Protein AF-A0A2W5FGY8-F1 (afdb_monomer_lite)

Radius of gyration: 17.56 Å; chains: 1; bounding box: 27×53×58 Å

pLDDT: mean 79.55, std 17.98, range [43.12, 97.81]

Secondary structure (DSSP, 8-state):
-PPEETTEEEEEEEEE--------TT-----S-EEEEEEHHHHHHHHHHHHHHHHTEEE-SSS-EEHHHHHHHHHHHHHHTT------HHHHHHHHHHTT--EEE-SSTT-S-EEE-EEEPPP--GGG--------

Structure (mmCIF, N/CA/C/O backbone):
data_AF-A0A2W5FGY8-F1
#
_entry.id   AF-A0A2W5FGY8-F1
#
loop_
_atom_site.group_PDB
_atom_site.id
_atom_site.type_symbol
_atom_site.label_atom_id
_atom_site.label_alt_id
_atom_site.label_comp_id
_atom_site.label_asym_id
_atom_site.label_entity_id
_atom_site.label_seq_id
_atom_site.pdbx_PDB_ins_code
_atom_site.Cartn_x
_atom_site.Cartn_y
_atom_site.Cartn_z
_atom_site.occupancy
_atom_site.B_iso_or_equiv
_atom_site.auth_seq_id
_atom_site.auth_comp_id
_atom_site.auth_asym_id
_atom_site.auth_atom_id
_atom_site.pdbx_PDB_model_num
ATOM 1 N N . MET A 1 1 ? -5.277 -21.584 -7.323 1.00 50.66 1 MET A N 1
ATOM 2 C CA . MET A 1 1 ? -3.847 -21.932 -7.188 1.00 50.66 1 MET A CA 1
ATOM 3 C C . MET A 1 1 ? -3.065 -20.870 -7.948 1.00 50.66 1 MET A C 1
ATOM 5 O O . MET A 1 1 ? -3.400 -20.648 -9.105 1.00 50.66 1 MET A O 1
ATOM 9 N N . LEU A 1 2 ? -2.173 -20.119 -7.292 1.00 50.09 2 LEU A N 1
ATOM 10 C CA . LEU A 1 2 ? -1.408 -19.052 -7.957 1.00 50.09 2 LEU A CA 1
ATOM 11 C C . LEU A 1 2 ? -0.296 -19.670 -8.827 1.00 50.09 2 LEU A C 1
ATOM 13 O O . LEU A 1 2 ? 0.215 -20.727 -8.452 1.00 50.09 2 LEU A O 1
ATOM 17 N N . PRO A 1 3 ? 0.075 -19.061 -9.969 1.00 60.53 3 PRO A N 1
ATOM 18 C CA . PRO A 1 3 ? 1.160 -19.576 -10.795 1.00 60.53 3 PRO A CA 1
ATOM 19 C C . PRO A 1 3 ? 2.495 -19.432 -10.053 1.00 60.53 3 PRO A C 1
ATOM 21 O O . PRO A 1 3 ? 2.870 -18.335 -9.644 1.00 60.53 3 PRO A O 1
ATOM 24 N N . VAL A 1 4 ? 3.209 -20.540 -9.874 1.00 63.78 4 VAL A N 1
ATOM 25 C CA . VAL A 1 4 ? 4.572 -20.559 -9.322 1.00 63.78 4 VAL A CA 1
ATOM 26 C C . VAL A 1 4 ? 5.592 -20.509 -10.455 1.00 63.78 4 VAL A C 1
ATOM 28 O O . VAL A 1 4 ? 5.376 -21.109 -11.512 1.00 63.78 4 VAL A O 1
ATOM 31 N N . ASN A 1 5 ? 6.698 -19.791 -10.253 1.00 57.25 5 ASN A N 1
ATOM 32 C CA . ASN A 1 5 ? 7.766 -19.725 -11.243 1.00 57.25 5 ASN A CA 1
ATOM 33 C C . ASN A 1 5 ? 8.505 -21.082 -11.296 1.00 57.25 5 ASN A C 1
ATOM 35 O O . ASN A 1 5 ? 9.021 -21.539 -10.277 1.00 57.25 5 ASN A O 1
ATOM 39 N N . PRO A 1 6 ? 8.613 -21.743 -12.464 1.00 69.06 6 PRO A N 1
ATOM 40 C CA . PRO A 1 6 ? 9.210 -23.078 -12.557 1.00 69.06 6 PRO A CA 1
ATOM 41 C C . PRO A 1 6 ? 10.723 -23.101 -12.283 1.00 69.06 6 PRO A C 1
ATOM 43 O O . PRO A 1 6 ? 11.270 -24.165 -12.011 1.00 69.06 6 PRO A O 1
ATOM 46 N N . LYS A 1 7 ? 11.411 -21.952 -12.361 1.00 68.88 7 LYS A N 1
ATOM 47 C CA . LYS A 1 7 ? 12.842 -21.821 -12.030 1.00 68.88 7 LYS A CA 1
ATOM 48 C C . LYS A 1 7 ? 13.080 -21.423 -10.571 1.00 68.88 7 LYS A C 1
ATOM 50 O O . LYS A 1 7 ? 14.158 -21.689 -10.049 1.00 68.88 7 LYS A O 1
ATOM 55 N N . HIS A 1 8 ? 12.088 -20.803 -9.936 1.00 59.75 8 HIS A N 1
ATOM 56 C CA . HIS A 1 8 ? 12.142 -20.296 -8.566 1.00 59.75 8 HIS A CA 1
ATOM 57 C C . HIS A 1 8 ? 10.812 -20.614 -7.865 1.00 59.75 8 HIS A C 1
ATOM 59 O O . HIS A 1 8 ? 9.909 -19.778 -7.863 1.00 59.75 8 HIS A O 1
ATOM 65 N N . PRO A 1 9 ? 10.638 -21.834 -7.327 1.00 72.19 9 PRO A N 1
ATOM 66 C CA . PRO A 1 9 ? 9.350 -22.298 -6.797 1.00 72.19 9 PRO A CA 1
ATOM 67 C C . PRO A 1 9 ? 8.874 -21.526 -5.554 1.00 72.19 9 PRO A C 1
ATOM 69 O O . PRO A 1 9 ? 7.714 -21.635 -5.166 1.00 72.19 9 PRO A O 1
ATOM 72 N N . ASP A 1 10 ? 9.761 -20.749 -4.938 1.00 63.97 10 ASP A N 1
ATOM 73 C CA . ASP A 1 10 ? 9.497 -19.802 -3.856 1.00 63.97 10 ASP A CA 1
ATOM 74 C C . ASP A 1 10 ? 8.905 -18.464 -4.339 1.00 63.97 10 ASP A C 1
ATOM 76 O O . ASP A 1 10 ? 8.351 -17.705 -3.538 1.00 63.97 10 ASP A O 1
ATOM 80 N N . LEU A 1 11 ? 8.984 -18.185 -5.644 1.00 48.91 11 LEU A N 1
ATOM 81 C CA . LEU A 1 11 ? 8.451 -16.982 -6.270 1.00 48.91 11 LEU A CA 1
ATOM 82 C C . LEU A 1 11 ? 7.115 -17.274 -6.955 1.00 48.91 11 LEU A C 1
ATOM 84 O O . LEU A 1 11 ? 6.943 -18.245 -7.698 1.00 48.91 11 LEU A O 1
ATOM 88 N N . ILE A 1 12 ? 6.160 -16.379 -6.732 1.00 60.72 12 ILE A N 1
ATOM 89 C CA . ILE A 1 12 ? 4.861 -16.406 -7.397 1.00 60.72 12 ILE A CA 1
ATOM 90 C C . ILE A 1 12 ? 4.936 -15.444 -8.583 1.00 60.72 12 ILE A C 1
ATOM 92 O O . ILE A 1 12 ? 5.188 -14.248 -8.404 1.00 60.72 12 ILE A O 1
ATOM 96 N N . ASP A 1 13 ? 4.697 -15.975 -9.783 1.00 55.62 13 ASP A N 1
ATOM 97 C CA . ASP A 1 13 ? 4.617 -15.198 -11.019 1.00 55.62 13 ASP A CA 1
ATOM 98 C C . ASP A 1 13 ? 3.163 -14.811 -11.264 1.00 55.62 13 ASP A C 1
ATOM 100 O O . ASP A 1 13 ? 2.355 -15.587 -11.781 1.00 55.62 13 ASP A O 1
ATOM 104 N N . LEU A 1 14 ? 2.822 -13.576 -10.917 1.00 59.31 14 LEU A N 1
ATOM 105 C CA . LEU A 1 14 ? 1.516 -13.014 -11.231 1.00 59.31 14 LEU A CA 1
ATOM 106 C C . LEU A 1 14 ? 1.666 -12.073 -12.418 1.00 59.31 14 LEU A C 1
ATOM 108 O O . LEU A 1 14 ? 2.270 -11.001 -12.345 1.00 59.31 14 LEU A O 1
ATOM 112 N N . ARG A 1 15 ? 1.081 -12.494 -13.541 1.00 58.66 15 ARG A N 1
ATOM 113 C CA . ARG A 1 15 ? 0.849 -11.611 -14.680 1.00 58.66 15 ARG A CA 1
ATOM 114 C C . ARG A 1 15 ? -0.328 -10.722 -14.328 1.00 58.66 15 ARG A C 1
ATOM 116 O O . ARG A 1 15 ? -1.482 -11.138 -14.417 1.00 58.66 15 ARG A O 1
ATOM 123 N N . VAL A 1 16 ? -0.029 -9.505 -13.894 1.00 55.91 16 VAL A N 1
ATOM 124 C CA . VAL A 1 16 ? -1.063 -8.504 -13.680 1.00 55.91 16 VAL A CA 1
ATOM 125 C C . VAL A 1 16 ? -1.359 -7.900 -15.045 1.00 55.91 16 VAL A C 1
ATOM 127 O O . VAL A 1 16 ? -0.575 -7.121 -15.586 1.00 55.91 16 VAL A O 1
ATOM 130 N N . HIS A 1 17 ? -2.503 -8.276 -15.617 1.00 50.28 17 HIS A N 1
ATOM 131 C CA . HIS A 1 17 ? -3.079 -7.578 -16.762 1.00 50.28 17 HIS A CA 1
ATOM 132 C C . HIS A 1 17 ? -3.619 -6.227 -16.280 1.00 50.28 17 HIS A C 1
ATOM 134 O O . HIS A 1 17 ? -4.819 -6.029 -16.116 1.00 50.28 17 HIS A O 1
ATOM 140 N N . GLY A 1 18 ? -2.706 -5.313 -15.960 1.00 45.22 18 GLY A N 1
ATOM 141 C CA . GLY A 1 18 ? -3.036 -3.917 -15.754 1.00 45.22 18 GLY A CA 1
ATOM 142 C C . GLY A 1 18 ? -3.183 -3.282 -17.123 1.00 45.22 18 GLY A C 1
ATOM 143 O O . GLY A 1 18 ? -2.200 -3.178 -17.847 1.00 45.22 18 GLY A O 1
ATOM 144 N N . TYR A 1 19 ? -4.395 -2.865 -17.479 1.00 43.28 19 TYR A N 1
ATOM 145 C CA . TYR A 1 19 ? -4.567 -1.912 -18.565 1.00 43.28 19 TYR A CA 1
ATOM 146 C C . TYR A 1 19 ? -4.038 -0.576 -18.051 1.00 43.28 19 TYR A C 1
ATOM 148 O O . TYR A 1 19 ? -4.759 0.191 -17.409 1.00 43.28 19 TYR A O 1
ATOM 156 N N . CYS A 1 20 ? -2.758 -0.301 -18.280 1.00 43.50 20 CYS A N 1
ATOM 157 C CA . CYS A 1 20 ? -2.262 1.060 -18.200 1.00 43.50 20 CYS A CA 1
ATOM 158 C C . CYS A 1 20 ? -2.852 1.786 -19.411 1.00 43.50 20 CYS A C 1
ATOM 160 O O . CYS A 1 20 ? -2.210 1.924 -20.442 1.00 43.50 20 CYS A O 1
ATOM 162 N N . THR A 1 21 ? -4.104 2.248 -19.314 1.00 43.12 21 THR A N 1
ATOM 163 C CA . THR A 1 21 ? -4.808 2.956 -20.402 1.00 43.12 21 THR A CA 1
ATOM 164 C C . THR A 1 21 ? -4.233 4.354 -20.675 1.00 43.12 21 THR A C 1
ATOM 166 O O . THR A 1 21 ? -4.942 5.249 -21.131 1.00 43.12 21 THR A O 1
ATOM 169 N N . GLY A 1 22 ? -2.970 4.586 -20.332 1.00 47.62 22 GLY A N 1
ATOM 170 C CA . GLY A 1 22 ? -2.271 5.841 -20.497 1.00 47.62 22 GLY A CA 1
ATOM 171 C C . GLY A 1 22 ? -1.089 5.637 -21.418 1.00 47.62 22 GLY A C 1
ATOM 172 O O . GLY A 1 22 ? -0.129 4.961 -21.063 1.00 47.62 22 GLY A O 1
ATOM 173 N N . ILE A 1 23 ? -1.171 6.284 -22.572 1.00 48.44 23 ILE A N 1
ATOM 174 C CA . ILE A 1 23 ? -0.002 6.699 -23.328 1.00 48.44 23 ILE A CA 1
ATOM 175 C C . ILE A 1 23 ? 0.849 7.540 -22.364 1.00 48.44 23 ILE A C 1
ATOM 177 O O . ILE A 1 23 ? 0.309 8.428 -21.691 1.00 48.44 23 ILE A O 1
ATOM 181 N N . ASP A 1 24 ? 2.135 7.230 -22.210 1.00 54.62 24 ASP A N 1
ATOM 182 C CA . ASP A 1 24 ? 3.006 8.074 -21.389 1.00 54.62 24 ASP A CA 1
ATOM 183 C C . ASP A 1 24 ? 3.169 9.470 -22.025 1.00 54.62 24 ASP A C 1
ATOM 185 O O . ASP A 1 24 ? 2.673 9.752 -23.119 1.00 54.62 24 ASP A O 1
ATOM 189 N N . ALA A 1 25 ? 3.842 10.388 -21.325 1.00 45.66 25 ALA A N 1
ATOM 190 C CA . ALA A 1 25 ? 4.079 11.746 -21.826 1.00 45.66 25 ALA A CA 1
ATOM 191 C C . ALA A 1 25 ? 4.863 11.785 -23.159 1.00 45.66 25 ALA A C 1
ATOM 193 O O . ALA A 1 25 ? 4.962 12.847 -23.768 1.00 45.66 25 ALA A O 1
ATOM 194 N N . GLU A 1 26 ? 5.409 10.647 -23.597 1.00 53.50 26 GLU A N 1
ATOM 195 C CA . GLU A 1 26 ? 6.213 10.472 -24.806 1.00 53.50 26 GLU A CA 1
ATOM 196 C C . GLU A 1 26 ? 5.416 9.837 -25.958 1.00 53.50 26 GLU A C 1
ATOM 198 O O . GLU A 1 26 ? 5.952 9.662 -27.050 1.00 53.50 26 GLU A O 1
ATOM 203 N N . GLY A 1 27 ? 4.130 9.521 -25.766 1.00 50.72 27 GLY A N 1
ATOM 204 C CA . GLY A 1 27 ? 3.312 8.954 -26.838 1.00 50.72 27 GLY A CA 1
ATOM 205 C C . GLY A 1 27 ? 3.421 7.429 -26.976 1.00 50.72 27 GLY A C 1
ATOM 206 O O . GLY A 1 27 ? 2.936 6.886 -27.969 1.00 50.72 27 GLY A O 1
ATOM 207 N N . ILE A 1 28 ? 4.036 6.724 -26.016 1.00 53.09 28 ILE A N 1
ATOM 208 C CA . ILE A 1 28 ? 4.323 5.289 -26.144 1.00 53.09 28 ILE A CA 1
ATOM 209 C C . ILE A 1 28 ? 3.111 4.448 -25.693 1.00 53.09 28 ILE A C 1
ATOM 211 O O . ILE A 1 28 ? 2.660 4.589 -24.552 1.00 53.09 28 ILE A O 1
ATOM 215 N N . PRO A 1 29 ? 2.570 3.563 -26.557 1.00 52.09 29 PRO A N 1
ATOM 216 C CA . PRO A 1 29 ? 1.467 2.679 -26.201 1.00 52.09 29 PRO A CA 1
ATOM 217 C C . PRO A 1 29 ? 1.890 1.567 -25.226 1.00 52.09 29 PRO A C 1
ATOM 219 O O . PRO A 1 29 ? 3.046 1.151 -25.172 1.00 52.09 29 PRO A O 1
ATOM 222 N N . ASP A 1 30 ? 0.895 1.109 -24.466 1.00 54.31 30 ASP A N 1
ATOM 223 C CA . ASP A 1 30 ? 0.910 0.096 -23.405 1.00 54.31 30 ASP A CA 1
ATOM 224 C C . ASP A 1 30 ? 1.970 -1.018 -23.596 1.00 54.31 30 ASP A C 1
ATOM 226 O O . ASP A 1 30 ? 1.943 -1.765 -24.577 1.00 54.31 30 ASP A O 1
ATOM 230 N N . ARG A 1 31 ? 2.922 -1.145 -22.655 1.00 54.75 31 ARG A N 1
ATOM 231 C CA . ARG A 1 31 ? 4.130 -2.004 -22.763 1.00 54.75 31 ARG A CA 1
ATOM 232 C C . ARG A 1 31 ? 3.869 -3.508 -22.553 1.00 54.75 31 ARG A C 1
ATOM 234 O O . ARG A 1 31 ? 4.779 -4.255 -22.195 1.00 54.75 31 ARG A O 1
ATOM 241 N N . GLY A 1 32 ? 2.649 -3.975 -22.799 1.00 60.38 32 GLY A N 1
ATOM 242 C CA . GLY A 1 32 ? 2.242 -5.349 -22.514 1.00 60.38 32 GLY A CA 1
ATOM 243 C C . GLY A 1 32 ? 2.055 -5.619 -21.012 1.00 60.38 32 GLY A C 1
ATOM 244 O O . GLY A 1 32 ? 2.122 -4.703 -20.193 1.00 60.38 32 GLY A O 1
ATOM 245 N N . PRO A 1 33 ? 1.770 -6.875 -20.625 1.00 63.94 33 PRO A N 1
ATOM 246 C CA . PRO A 1 33 ? 1.424 -7.206 -19.248 1.00 63.94 33 PRO A CA 1
ATOM 247 C C . PRO A 1 33 ? 2.596 -6.946 -18.298 1.00 63.94 33 PRO A C 1
ATOM 249 O O . PRO A 1 33 ? 3.716 -7.404 -18.532 1.00 63.94 33 PRO A O 1
ATOM 252 N N . LEU A 1 34 ? 2.314 -6.272 -17.181 1.00 66.75 34 LEU A N 1
ATOM 253 C CA . LEU A 1 34 ? 3.263 -6.130 -16.086 1.00 66.75 34 LEU A CA 1
ATOM 254 C C . LEU A 1 34 ? 3.456 -7.503 -15.426 1.00 66.75 34 LEU A C 1
ATOM 256 O O . LEU A 1 34 ? 2.548 -8.040 -14.785 1.00 66.75 34 LEU A O 1
ATOM 260 N N . VAL A 1 35 ? 4.642 -8.083 -15.601 1.00 71.44 35 VAL A N 1
ATOM 261 C CA . VAL A 1 35 ? 5.037 -9.320 -14.921 1.00 71.44 35 VAL A CA 1
ATOM 262 C C . VAL A 1 35 ? 5.734 -8.943 -13.624 1.00 71.44 35 VAL A C 1
ATOM 264 O O . VAL A 1 35 ? 6.760 -8.265 -13.644 1.00 71.44 35 VAL A O 1
ATOM 267 N N . ILE A 1 36 ? 5.165 -9.371 -12.500 1.00 74.44 36 ILE A N 1
ATOM 268 C CA . ILE A 1 36 ? 5.751 -9.170 -11.177 1.00 74.44 36 ILE A CA 1
ATOM 269 C C . ILE A 1 36 ? 6.134 -10.541 -10.643 1.00 74.44 36 ILE A C 1
ATOM 271 O O . ILE A 1 36 ? 5.272 -11.398 -10.450 1.00 74.44 36 ILE A O 1
ATOM 275 N N . THR A 1 37 ? 7.426 -10.716 -10.389 1.00 77.56 37 THR A N 1
ATOM 276 C CA . THR A 1 37 ? 7.975 -11.894 -9.720 1.00 77.56 37 THR A CA 1
ATOM 277 C C . THR A 1 37 ? 8.354 -11.482 -8.306 1.00 77.56 37 THR A C 1
ATOM 279 O O . THR A 1 37 ? 9.185 -10.591 -8.121 1.00 77.56 37 THR A O 1
ATOM 282 N N . ALA A 1 38 ? 7.717 -12.087 -7.307 1.00 82.81 38 ALA A N 1
ATOM 283 C CA . ALA A 1 38 ? 7.969 -11.771 -5.906 1.00 82.81 38 ALA A CA 1
ATOM 284 C C . ALA A 1 38 ? 7.705 -12.978 -4.999 1.00 82.81 38 ALA A C 1
ATOM 286 O O . ALA A 1 38 ? 6.980 -13.903 -5.377 1.00 82.81 38 ALA A O 1
ATOM 287 N N . ASP A 1 39 ? 8.298 -12.956 -3.805 1.00 86.50 39 ASP A N 1
ATOM 288 C CA . ASP A 1 39 ? 8.082 -13.987 -2.792 1.00 86.50 39 ASP A CA 1
ATOM 289 C C . ASP A 1 39 ? 6.655 -13.934 -2.210 1.00 86.50 39 ASP A C 1
ATOM 291 O O . ASP A 1 39 ? 5.897 -12.971 -2.388 1.00 86.50 39 ASP A O 1
ATOM 295 N N . ALA A 1 40 ? 6.273 -14.995 -1.498 1.00 87.19 40 ALA A N 1
ATOM 296 C CA . ALA A 1 40 ? 4.949 -15.105 -0.887 1.00 87.19 40 ALA A CA 1
ATOM 297 C C . ALA A 1 40 ? 4.640 -13.973 0.111 1.00 87.19 40 ALA A C 1
ATOM 299 O O . ALA A 1 40 ? 3.491 -13.537 0.213 1.00 87.19 40 ALA A O 1
ATOM 300 N N . ARG A 1 41 ? 5.655 -13.464 0.820 1.00 90.75 41 ARG A N 1
ATOM 301 C CA . ARG A 1 41 ? 5.493 -12.397 1.814 1.00 90.75 41 ARG A CA 1
ATOM 302 C C . ARG A 1 41 ? 5.138 -11.074 1.142 1.00 90.75 41 ARG A C 1
ATOM 304 O O . ARG A 1 41 ? 4.263 -10.357 1.622 1.00 90.75 41 ARG A O 1
ATOM 311 N N . PHE A 1 42 ? 5.785 -10.745 0.030 1.00 92.81 42 PHE A N 1
ATOM 312 C CA . PHE A 1 42 ? 5.445 -9.561 -0.748 1.00 92.81 42 PHE A CA 1
ATOM 313 C C . PHE A 1 42 ? 4.010 -9.642 -1.276 1.00 92.81 42 PHE A C 1
ATOM 315 O O . PHE A 1 42 ? 3.266 -8.664 -1.194 1.00 92.81 42 PHE A O 1
ATOM 322 N N . TRP A 1 43 ? 3.579 -10.810 -1.757 1.00 91.44 43 TRP A N 1
ATOM 323 C CA . TRP A 1 43 ? 2.201 -10.992 -2.219 1.00 91.44 43 TRP A CA 1
ATOM 324 C C . TRP A 1 43 ? 1.165 -10.856 -1.107 1.00 91.44 43 TRP A C 1
ATOM 326 O O . TRP A 1 43 ? 0.120 -10.249 -1.334 1.00 91.44 43 TRP A O 1
ATOM 336 N N . GLU A 1 44 ? 1.454 -11.331 0.104 1.00 93.62 44 GLU A N 1
ATOM 337 C CA . GLU A 1 44 ? 0.604 -11.071 1.271 1.00 93.62 44 GLU A CA 1
ATOM 338 C C . GLU A 1 44 ? 0.430 -9.560 1.504 1.00 93.62 44 GLU A C 1
ATOM 340 O O . GLU A 1 44 ? -0.692 -9.070 1.652 1.00 93.62 44 GLU A O 1
ATOM 345 N N . GLN A 1 45 ? 1.524 -8.796 1.440 1.00 96.38 45 GLN A N 1
ATOM 346 C CA . GLN A 1 45 ? 1.497 -7.337 1.590 1.00 96.38 45 GLN A CA 1
ATOM 347 C C . GLN A 1 45 ? 0.698 -6.653 0.470 1.00 96.38 45 GLN A C 1
ATOM 349 O O . GLN A 1 45 ? -0.063 -5.721 0.741 1.00 96.38 45 GLN A O 1
ATOM 354 N N . VAL A 1 46 ? 0.829 -7.123 -0.776 1.00 96.00 46 VAL A N 1
ATOM 355 C CA . VAL A 1 46 ? 0.022 -6.647 -1.912 1.00 96.00 46 VAL A CA 1
ATOM 356 C C . VAL A 1 46 ? -1.459 -6.909 -1.656 1.00 96.00 46 VAL A C 1
ATOM 358 O O . VAL A 1 46 ? -2.275 -6.013 -1.850 1.00 96.00 46 VAL A O 1
ATOM 361 N N . MET A 1 47 ? -1.823 -8.104 -1.189 1.00 96.00 47 MET A N 1
ATOM 362 C CA . MET A 1 47 ? -3.222 -8.466 -0.955 1.00 96.00 47 MET A CA 1
ATOM 363 C C . MET A 1 47 ? -3.843 -7.696 0.216 1.00 96.00 47 MET A C 1
ATOM 365 O O . MET A 1 47 ? -5.005 -7.296 0.125 1.00 96.00 47 MET A O 1
ATOM 369 N N . LEU A 1 48 ? -3.078 -7.409 1.274 1.00 97.12 48 LEU A N 1
ATOM 370 C CA . LEU A 1 48 ? -3.514 -6.523 2.359 1.00 97.12 48 LEU A CA 1
ATOM 371 C C . LEU A 1 48 ? -3.779 -5.103 1.848 1.00 97.12 48 LEU A C 1
ATOM 373 O O . LEU A 1 48 ? -4.845 -4.541 2.102 1.00 97.12 48 LEU A O 1
ATOM 377 N N . ALA A 1 49 ? -2.847 -4.547 1.070 1.00 97.81 49 ALA A N 1
ATOM 378 C CA . ALA A 1 49 ? -3.019 -3.234 0.457 1.00 97.81 49 ALA A CA 1
ATOM 379 C C . ALA A 1 49 ? -4.194 -3.210 -0.537 1.00 97.81 49 ALA A C 1
ATOM 381 O O . ALA A 1 49 ? -4.964 -2.250 -0.565 1.00 97.81 49 ALA A O 1
ATOM 382 N N . PHE A 1 50 ? -4.381 -4.278 -1.317 1.00 96.81 50 PHE A N 1
ATOM 383 C CA . PHE A 1 50 ? -5.513 -4.435 -2.227 1.00 96.81 50 PHE A CA 1
ATOM 384 C C . PHE A 1 50 ? -6.825 -4.423 -1.451 1.00 96.81 50 PHE A C 1
ATOM 386 O O . PHE A 1 50 ? -7.744 -3.696 -1.818 1.00 96.81 50 PHE A O 1
ATOM 393 N N . ARG A 1 51 ? -6.924 -5.184 -0.360 1.00 97.00 51 ARG A N 1
ATOM 394 C CA . ARG A 1 51 ? -8.128 -5.202 0.470 1.00 97.00 51 ARG A CA 1
ATOM 395 C C . ARG A 1 51 ? -8.417 -3.826 1.068 1.00 97.00 51 ARG A C 1
ATOM 397 O O . ARG A 1 51 ? -9.512 -3.315 0.860 1.00 97.00 51 ARG A O 1
ATOM 404 N N . TYR A 1 52 ? -7.424 -3.178 1.679 1.00 97.31 52 TYR A N 1
ATOM 405 C CA . TYR A 1 52 ? -7.565 -1.817 2.208 1.00 97.31 52 TYR A CA 1
ATOM 406 C C . TYR A 1 52 ? -8.090 -0.828 1.155 1.00 97.31 52 TYR A C 1
ATOM 408 O O . TYR A 1 52 ? -9.036 -0.086 1.404 1.00 97.31 52 TYR A O 1
ATOM 416 N N . LEU A 1 53 ? -7.523 -0.841 -0.058 1.00 96.62 53 LEU A N 1
ATOM 417 C CA . LEU A 1 53 ? -7.977 0.027 -1.149 1.00 96.62 53 LEU A CA 1
ATOM 418 C C . LEU A 1 53 ? -9.412 -0.280 -1.618 1.00 96.62 53 LEU A C 1
ATOM 420 O O . LEU A 1 53 ? -10.006 0.542 -2.307 1.00 96.62 53 LEU A O 1
ATOM 424 N N . GLY A 1 54 ? -9.949 -1.467 -1.324 1.00 95.62 54 GLY A N 1
ATOM 425 C CA . GLY A 1 54 ? -11.332 -1.839 -1.632 1.00 95.62 54 GLY A CA 1
ATOM 426 C C . GLY A 1 54 ? -12.310 -1.451 -0.530 1.00 95.62 54 GLY A C 1
ATOM 427 O O . GLY A 1 54 ? -13.408 -0.997 -0.838 1.00 95.62 54 GLY A O 1
ATOM 428 N N . ASP A 1 55 ? -11.889 -1.610 0.721 1.00 95.12 55 ASP A N 1
ATOM 429 C CA . ASP A 1 55 ? -12.746 -1.430 1.892 1.00 95.12 55 ASP A CA 1
ATOM 430 C C . ASP A 1 55 ? 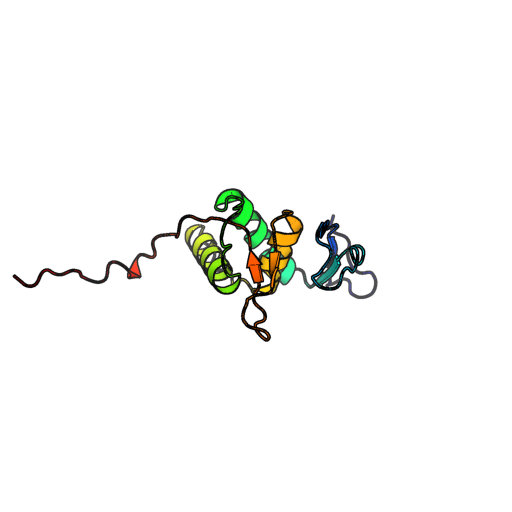-12.793 0.050 2.326 1.00 95.12 55 ASP A C 1
ATOM 432 O O . ASP A 1 55 ? -13.859 0.581 2.637 1.00 95.12 55 ASP A O 1
ATOM 436 N N . GLU A 1 56 ? -11.652 0.748 2.287 1.00 95.00 56 GLU A N 1
ATOM 437 C CA . GLU A 1 56 ? -11.487 2.078 2.896 1.00 95.00 56 GLU A CA 1
ATOM 438 C C . GLU A 1 56 ? -11.345 3.218 1.874 1.00 95.00 56 GLU A C 1
ATOM 440 O O . GLU A 1 56 ? -11.581 4.391 2.191 1.00 95.00 56 GLU A O 1
ATOM 445 N N . ALA A 1 57 ? -10.945 2.906 0.636 1.00 94.44 57 ALA A N 1
ATOM 446 C CA . ALA A 1 57 ? -10.654 3.906 -0.386 1.00 94.44 57 ALA A CA 1
ATOM 447 C C . ALA A 1 57 ? -11.758 4.029 -1.441 1.00 94.44 57 ALA A C 1
ATOM 449 O O . ALA A 1 57 ? -12.413 3.067 -1.828 1.00 94.44 57 ALA A O 1
ATOM 450 N N . LYS A 1 58 ? -11.933 5.246 -1.962 1.00 94.31 58 LYS A N 1
ATOM 451 C CA . LYS A 1 58 ? -12.812 5.538 -3.101 1.00 94.31 58 LYS A CA 1
ATOM 452 C C . LYS A 1 58 ? -11.989 6.106 -4.254 1.00 94.31 58 LYS A C 1
ATOM 454 O O . LYS A 1 58 ? -11.175 6.995 -3.997 1.00 94.31 58 LYS A O 1
ATOM 459 N N . PRO A 1 59 ? -12.193 5.673 -5.510 1.00 94.38 59 PRO A N 1
ATOM 460 C CA . PRO A 1 59 ? -11.544 6.301 -6.657 1.00 94.38 59 PRO A CA 1
ATOM 461 C C . PRO A 1 59 ? -11.799 7.814 -6.678 1.00 94.38 59 PRO A C 1
ATOM 463 O O . PRO A 1 59 ? -12.911 8.272 -6.410 1.00 94.38 59 PRO A O 1
ATOM 466 N N . SER A 1 60 ? -10.770 8.599 -6.985 1.00 91.94 60 SER A N 1
ATOM 467 C CA . SER A 1 60 ? -10.841 10.060 -7.027 1.00 91.94 60 SER A CA 1
ATOM 468 C C . SER A 1 60 ? -10.295 10.584 -8.347 1.00 91.94 60 SER A C 1
ATOM 470 O O . SER A 1 60 ? -9.232 10.166 -8.798 1.00 91.94 60 SER A O 1
ATOM 472 N N . LYS A 1 61 ? -11.009 11.551 -8.935 1.00 84.00 61 LYS A N 1
ATOM 473 C CA . LYS A 1 61 ? -10.552 12.311 -10.111 1.00 84.00 61 LYS A CA 1
ATOM 474 C C . LYS A 1 61 ? -9.637 13.491 -9.740 1.00 84.00 61 LYS A C 1
ATOM 476 O O . LYS A 1 61 ? -9.097 14.139 -10.630 1.00 84.00 61 LYS A O 1
ATOM 481 N N . GLY A 1 62 ? -9.517 13.811 -8.447 1.00 82.38 62 GLY A N 1
ATOM 482 C CA . GLY A 1 62 ? -8.740 14.948 -7.944 1.00 82.38 62 GLY A CA 1
ATOM 483 C C . GLY A 1 62 ? -7.253 14.642 -7.743 1.00 82.38 62 GLY A C 1
ATOM 484 O O . GLY A 1 62 ? -6.728 13.648 -8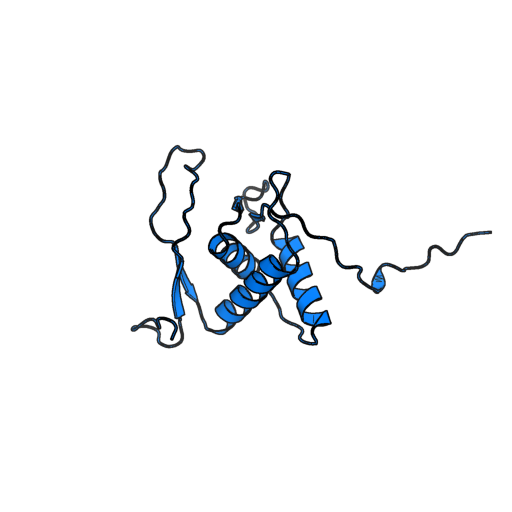.245 1.00 82.38 62 GLY A O 1
ATOM 485 N N . LYS A 1 63 ? -6.568 15.491 -6.961 1.00 79.50 63 LYS A N 1
ATOM 486 C CA . LYS A 1 63 ? -5.192 15.219 -6.515 1.00 79.50 63 LYS A CA 1
ATOM 487 C C . LYS A 1 63 ? -5.206 13.924 -5.698 1.00 79.50 63 LYS A C 1
ATOM 489 O O . LYS A 1 63 ? -5.863 13.858 -4.660 1.00 79.50 63 LYS A O 1
ATOM 494 N N . GLY A 1 64 ? -4.551 12.889 -6.220 1.00 90.31 64 GLY A N 1
ATOM 495 C CA . GLY A 1 64 ? -4.438 11.589 -5.564 1.00 90.31 64 GLY A CA 1
ATOM 496 C C . GLY A 1 64 ? -3.693 11.667 -4.228 1.00 90.31 64 GLY A C 1
ATOM 497 O O . GLY A 1 64 ? -3.307 12.739 -3.759 1.00 90.31 64 GLY A O 1
ATOM 498 N N . ARG A 1 65 ? -3.453 10.514 -3.614 1.00 94.88 65 ARG A N 1
ATOM 499 C CA . ARG A 1 65 ? -2.652 10.397 -2.392 1.00 94.88 65 ARG A CA 1
ATOM 500 C C . ARG A 1 65 ? -1.289 9.802 -2.703 1.00 94.88 65 ARG A C 1
ATOM 502 O O . ARG A 1 65 ? -1.180 8.909 -3.538 1.00 94.88 65 ARG A O 1
ATOM 509 N N . ASP A 1 66 ? -0.267 10.304 -2.022 1.00 95.25 66 ASP A N 1
ATOM 510 C CA . ASP A 1 66 ? 1.083 9.759 -2.127 1.00 95.25 66 ASP A CA 1
ATOM 511 C C . ASP A 1 66 ? 1.118 8.342 -1.530 1.00 95.25 66 ASP A C 1
ATOM 513 O O . ASP A 1 66 ? 0.581 8.092 -0.444 1.00 95.25 66 ASP A O 1
ATOM 517 N N . SER A 1 67 ? 1.741 7.410 -2.250 1.00 96.00 67 SER A N 1
ATOM 518 C CA . SER A 1 67 ? 1.860 6.006 -1.861 1.00 96.00 67 SER A CA 1
ATOM 519 C C . SER A 1 67 ? 2.560 5.824 -0.513 1.00 96.00 67 SER A C 1
ATOM 521 O O . SER A 1 67 ? 2.206 4.914 0.228 1.00 96.00 67 SER A O 1
ATOM 523 N N . TYR A 1 68 ? 3.520 6.689 -0.165 1.00 95.69 68 TYR A N 1
ATOM 524 C CA . TYR A 1 68 ? 4.194 6.661 1.133 1.00 95.69 68 TYR A CA 1
ATOM 525 C C . TYR A 1 68 ? 3.227 6.965 2.276 1.00 95.69 68 TYR A C 1
ATOM 527 O O . TYR A 1 68 ? 3.266 6.311 3.314 1.00 95.69 68 TYR A O 1
ATOM 535 N N . TRP A 1 69 ? 2.340 7.945 2.098 1.00 95.19 69 TRP A N 1
ATOM 536 C CA . TRP A 1 69 ? 1.328 8.244 3.108 1.00 95.19 69 TRP A CA 1
ATOM 537 C C . TRP A 1 69 ? 0.303 7.110 3.203 1.00 95.19 69 TRP A C 1
ATOM 539 O O . TRP A 1 69 ? 0.011 6.627 4.294 1.00 95.19 69 TRP A O 1
ATOM 549 N N . LEU A 1 70 ? -0.187 6.632 2.056 1.00 96.25 70 LEU A N 1
ATOM 550 C CA . LEU A 1 70 ? -1.184 5.565 2.004 1.00 96.25 70 LEU A CA 1
ATOM 551 C C . LEU A 1 70 ? -0.695 4.257 2.623 1.00 96.25 70 LEU A C 1
ATOM 553 O O . LEU A 1 70 ? -1.475 3.615 3.320 1.00 96.25 70 LEU A O 1
ATOM 557 N N . LYS A 1 71 ? 0.567 3.855 2.416 1.00 96.38 71 LYS A N 1
ATOM 558 C CA . LYS A 1 71 ? 1.059 2.601 3.005 1.00 96.38 71 LYS A CA 1
ATOM 559 C C . LYS A 1 71 ? 0.993 2.636 4.533 1.00 96.38 71 LYS A C 1
ATOM 561 O O . LYS A 1 71 ? 0.636 1.635 5.131 1.00 96.38 71 LYS A O 1
ATOM 566 N N . HIS A 1 72 ? 1.225 3.790 5.159 1.00 96.12 72 HIS A N 1
ATOM 567 C CA . HIS A 1 72 ? 1.109 3.932 6.608 1.00 96.12 72 HIS A CA 1
ATOM 568 C C . HIS A 1 72 ? -0.338 3.863 7.094 1.00 96.12 72 HIS A C 1
ATOM 570 O O . HIS A 1 72 ? -0.574 3.414 8.211 1.00 96.12 72 HIS A O 1
ATOM 576 N N . GLU A 1 73 ? -1.304 4.282 6.277 1.00 96.19 73 GLU A N 1
ATOM 577 C CA . GLU A 1 73 ? -2.715 4.070 6.601 1.00 96.19 73 GLU A CA 1
ATOM 578 C C . GLU A 1 73 ? -3.105 2.594 6.476 1.00 96.19 73 GLU A C 1
ATOM 580 O O . GLU A 1 73 ? -3.867 2.115 7.308 1.00 96.19 73 GLU A O 1
ATOM 585 N N . VAL A 1 74 ? -2.534 1.848 5.519 1.00 96.69 74 VAL A N 1
ATOM 586 C CA . VAL A 1 74 ? -2.706 0.384 5.457 1.00 96.69 74 VAL A CA 1
ATOM 587 C C . VAL A 1 74 ? -2.120 -0.272 6.707 1.00 96.69 74 VAL A C 1
ATOM 589 O O . VAL A 1 74 ? -2.806 -1.054 7.355 1.00 96.69 74 VAL A O 1
ATOM 592 N N . GLU A 1 75 ? -0.874 0.054 7.069 1.00 97.06 75 GLU A N 1
ATOM 593 C CA . GLU A 1 75 ? -0.208 -0.486 8.266 1.00 97.06 75 GLU A CA 1
ATOM 594 C C . GLU A 1 75 ? -1.050 -0.225 9.524 1.00 97.06 75 GLU A C 1
ATOM 596 O O . GLU A 1 75 ? -1.290 -1.133 10.322 1.00 97.06 75 GLU A O 1
ATOM 601 N N . TYR A 1 76 ? -1.568 0.997 9.664 1.00 94.94 76 TYR A N 1
ATOM 602 C CA . TYR A 1 76 ? -2.425 1.370 10.782 1.00 94.94 76 TYR A CA 1
ATOM 603 C C . TYR A 1 76 ? -3.775 0.637 10.760 1.00 94.94 76 TYR A C 1
ATOM 605 O O . TYR A 1 76 ? -4.198 0.107 11.783 1.00 94.94 76 TYR A O 1
ATOM 613 N N . TRP A 1 77 ? -4.426 0.530 9.601 1.00 94.94 77 TRP A N 1
ATOM 614 C CA . TRP A 1 77 ? -5.662 -0.238 9.451 1.00 94.94 77 TRP A CA 1
ATOM 615 C C . TRP A 1 77 ? -5.464 -1.708 9.831 1.00 94.94 77 TRP A C 1
ATOM 617 O O . TRP A 1 77 ? -6.276 -2.258 10.571 1.00 94.94 77 TRP A O 1
ATOM 627 N N . THR A 1 78 ? -4.359 -2.333 9.408 1.00 94.94 78 THR A N 1
ATOM 628 C CA . THR A 1 78 ? -4.055 -3.711 9.818 1.00 94.94 78 THR A CA 1
ATOM 629 C C . THR A 1 78 ? -3.861 -3.825 11.330 1.00 94.94 78 THR A C 1
ATOM 631 O O . THR A 1 78 ? -4.383 -4.759 11.941 1.00 94.94 78 THR A O 1
ATOM 634 N N . GLU A 1 79 ? -3.195 -2.847 11.956 1.00 94.81 79 GLU A N 1
ATOM 635 C CA . GLU A 1 79 ? -3.000 -2.815 13.409 1.00 94.81 79 GLU A CA 1
ATOM 636 C C . GLU A 1 79 ? -4.344 -2.763 14.151 1.00 94.81 79 GLU A C 1
ATOM 638 O O . GLU A 1 79 ? -4.527 -3.489 15.128 1.00 94.81 79 GLU A O 1
ATOM 643 N N . GLN A 1 80 ? -5.319 -1.995 13.647 1.00 91.75 80 GLN A N 1
ATOM 644 C CA . GLN A 1 80 ? -6.680 -1.958 14.205 1.00 91.75 80 GLN A CA 1
ATOM 645 C C . GLN A 1 80 ? -7.438 -3.286 14.050 1.00 91.75 80 GLN A C 1
ATOM 647 O O . GLN A 1 80 ? -8.312 -3.591 14.859 1.00 91.75 80 GLN A O 1
ATOM 652 N N . LEU A 1 81 ? -7.094 -4.097 13.046 1.00 91.62 81 LEU A N 1
ATOM 653 C CA . LEU A 1 81 ? -7.630 -5.450 12.862 1.00 91.62 81 LEU A CA 1
ATOM 654 C C . LEU A 1 81 ? -6.906 -6.511 13.711 1.00 91.62 81 LEU A C 1
ATOM 656 O O . LEU A 1 81 ? -7.225 -7.695 13.608 1.00 91.62 81 LEU A O 1
ATOM 660 N N . GLY A 1 82 ? -5.945 -6.109 14.549 1.00 91.94 82 GLY A N 1
ATOM 661 C CA . GLY A 1 82 ? -5.204 -6.999 15.444 1.00 91.94 82 GLY A CA 1
ATOM 662 C C . GLY A 1 82 ? -3.906 -7.569 14.862 1.00 91.94 82 GLY A C 1
ATOM 663 O O . GLY A 1 82 ? -3.297 -8.429 15.494 1.00 91.94 82 GLY A O 1
ATOM 664 N N . GLY A 1 83 ? -3.456 -7.099 13.691 1.00 88.75 83 GLY A N 1
ATOM 665 C CA . GLY A 1 83 ? -2.215 -7.554 13.055 1.00 88.75 83 GLY A CA 1
ATOM 666 C C . GLY A 1 83 ? -1.321 -6.393 12.634 1.00 88.75 83 GLY A C 1
ATOM 667 O O . GLY A 1 83 ? -1.706 -5.570 11.816 1.00 88.75 83 GLY A O 1
ATOM 668 N N . ARG A 1 84 ? -0.086 -6.311 13.134 1.00 91.81 84 ARG A N 1
ATOM 669 C CA . ARG A 1 84 ? 0.854 -5.270 12.691 1.00 91.81 84 ARG A CA 1
ATOM 670 C C . ARG A 1 84 ? 1.664 -5.762 11.495 1.00 91.81 84 ARG A C 1
ATOM 672 O O . ARG A 1 84 ? 2.617 -6.518 11.665 1.00 91.81 84 ARG A O 1
ATOM 679 N N . HIS A 1 85 ? 1.318 -5.295 10.298 1.00 94.38 85 HIS A N 1
ATOM 680 C CA . HIS A 1 85 ? 2.044 -5.629 9.073 1.00 94.38 85 HIS A CA 1
ATOM 681 C C . HIS A 1 85 ? 2.858 -4.434 8.583 1.00 94.38 85 HIS A C 1
ATOM 683 O O . HIS A 1 85 ? 2.412 -3.296 8.661 1.00 94.38 85 HIS A O 1
ATOM 689 N N . TYR A 1 86 ? 4.061 -4.697 8.072 1.00 96.38 86 TYR A N 1
ATOM 690 C CA . TYR A 1 86 ? 4.835 -3.714 7.314 1.00 96.38 86 TYR A CA 1
ATOM 691 C C . TYR A 1 86 ? 4.420 -3.766 5.845 1.00 96.38 86 TY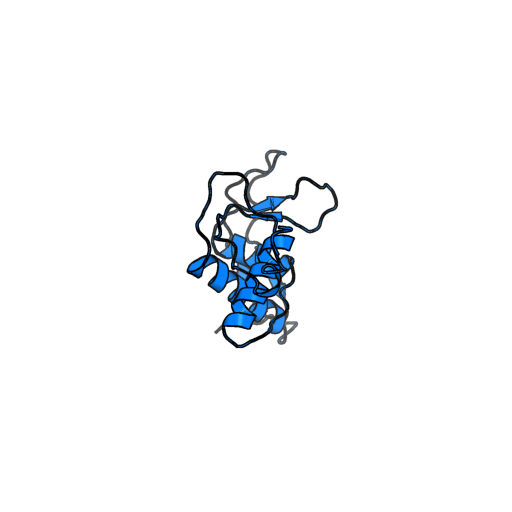R A C 1
ATOM 693 O O . TYR A 1 86 ? 4.390 -4.860 5.272 1.00 96.38 86 TYR A O 1
ATOM 701 N N . ILE A 1 87 ? 4.169 -2.606 5.232 1.00 97.38 87 ILE A N 1
ATOM 702 C CA . ILE A 1 87 ? 3.751 -2.505 3.830 1.00 97.38 87 ILE A CA 1
ATOM 703 C C . ILE A 1 87 ? 4.787 -1.687 3.046 1.00 97.38 87 ILE A C 1
ATOM 705 O O . ILE A 1 87 ? 4.903 -0.475 3.250 1.00 97.38 87 ILE A O 1
ATOM 709 N N . PRO A 1 88 ? 5.551 -2.295 2.119 1.00 96.19 88 PRO A N 1
ATOM 710 C CA . PRO A 1 88 ? 6.436 -1.532 1.252 1.00 96.19 88 PRO A CA 1
ATOM 711 C C . PRO A 1 88 ? 5.620 -0.707 0.248 1.00 96.19 88 PRO A C 1
ATOM 713 O O . PRO A 1 88 ? 4.567 -1.138 -0.222 1.00 96.19 88 PRO A O 1
ATOM 716 N N . ASN A 1 89 ? 6.142 0.458 -0.154 1.00 95.12 89 ASN A N 1
ATOM 717 C CA . ASN A 1 89 ? 5.488 1.322 -1.151 1.00 95.12 89 ASN A CA 1
ATOM 718 C C . ASN A 1 89 ? 5.155 0.557 -2.441 1.00 95.12 89 ASN A C 1
ATOM 720 O O . ASN A 1 89 ? 4.074 0.730 -2.999 1.00 95.12 89 ASN A O 1
ATOM 724 N N . GLY A 1 90 ? 6.069 -0.313 -2.887 1.00 94.38 90 GLY A N 1
ATOM 725 C CA . GLY A 1 90 ? 5.885 -1.136 -4.081 1.00 94.38 90 GLY A CA 1
ATOM 726 C C . GLY A 1 90 ? 4.653 -2.037 -4.000 1.00 94.38 90 GLY A C 1
ATOM 727 O O . GLY A 1 90 ? 3.891 -2.084 -4.959 1.00 94.38 90 GLY A O 1
ATOM 728 N N . ALA A 1 91 ? 4.392 -2.674 -2.852 1.00 95.88 91 ALA A N 1
ATOM 729 C CA . ALA A 1 91 ? 3.225 -3.544 -2.693 1.00 95.88 91 ALA A CA 1
ATOM 730 C C . ALA A 1 91 ? 1.907 -2.768 -2.843 1.00 95.88 91 ALA A C 1
ATOM 732 O O . ALA A 1 91 ? 0.988 -3.224 -3.522 1.00 95.88 91 ALA A O 1
ATOM 733 N N . LEU A 1 92 ? 1.835 -1.557 -2.280 1.00 97.12 92 LEU A N 1
ATOM 734 C CA . LEU A 1 92 ? 0.673 -0.683 -2.437 1.00 97.12 92 LEU A CA 1
ATOM 735 C C . LEU A 1 92 ? 0.477 -0.229 -3.892 1.00 97.12 92 LEU A C 1
ATOM 737 O O . LEU A 1 92 ? -0.653 -0.196 -4.378 1.00 97.12 92 LEU A O 1
ATOM 741 N N . ILE A 1 93 ? 1.558 0.136 -4.584 1.00 95.19 93 ILE A N 1
ATOM 742 C CA . 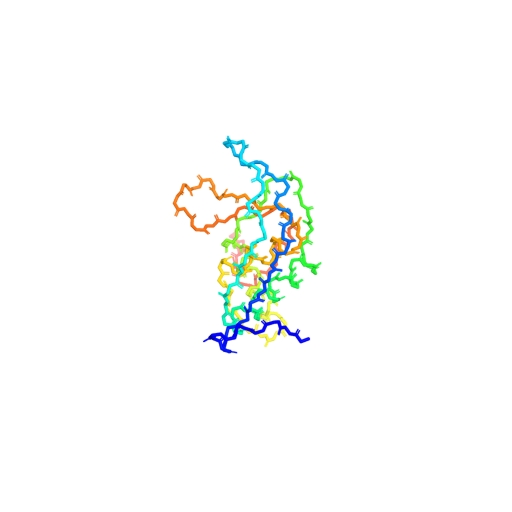ILE A 1 93 ? 1.496 0.563 -5.989 1.00 95.19 93 ILE A CA 1
ATOM 743 C C . ILE A 1 93 ? 0.984 -0.583 -6.863 1.00 95.19 93 ILE A C 1
ATOM 745 O O . ILE A 1 93 ? 0.066 -0.382 -7.656 1.00 95.19 93 ILE A O 1
ATOM 749 N N . VAL A 1 94 ? 1.519 -1.790 -6.669 1.00 94.50 94 VAL A N 1
ATOM 750 C CA . VAL A 1 94 ? 1.062 -2.999 -7.363 1.00 94.50 94 VAL A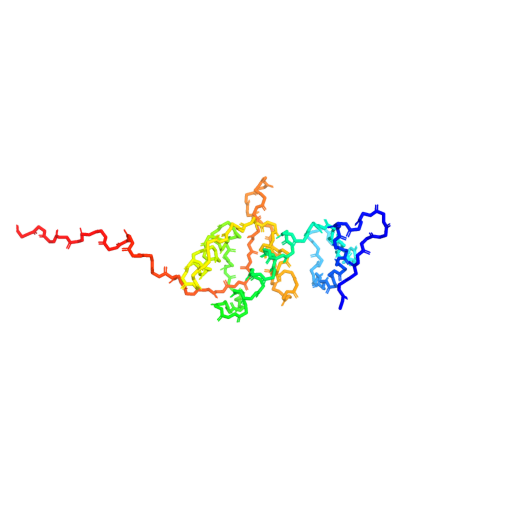 CA 1
ATOM 751 C C . VAL A 1 94 ? -0.420 -3.251 -7.091 1.00 94.50 94 VAL A C 1
ATOM 753 O O . VAL A 1 94 ? -1.188 -3.432 -8.033 1.00 94.50 94 VAL A O 1
ATOM 756 N N . ALA A 1 95 ? -0.851 -3.176 -5.830 1.00 95.38 95 ALA A N 1
ATOM 757 C CA . ALA A 1 95 ? -2.254 -3.335 -5.460 1.00 95.38 95 ALA A CA 1
ATOM 758 C C . ALA A 1 95 ? -3.173 -2.303 -6.141 1.00 95.38 95 ALA A C 1
ATOM 760 O O . ALA A 1 95 ? -4.273 -2.643 -6.582 1.00 95.38 95 ALA A O 1
ATOM 761 N N . ALA A 1 96 ? -2.726 -1.050 -6.264 1.00 94.44 96 ALA A N 1
ATOM 762 C CA . ALA A 1 96 ? -3.480 -0.003 -6.945 1.00 94.44 96 ALA A CA 1
ATOM 763 C C . ALA A 1 96 ? -3.608 -0.257 -8.454 1.00 94.44 96 ALA A C 1
ATOM 765 O O . ALA A 1 96 ? -4.704 -0.110 -8.999 1.00 94.44 96 ALA A O 1
ATOM 766 N N . VAL A 1 97 ? -2.525 -0.699 -9.105 1.00 91.38 97 VAL A N 1
ATOM 767 C CA . VAL A 1 97 ? -2.546 -1.119 -10.517 1.00 91.38 97 VAL A CA 1
ATOM 768 C C . VAL A 1 97 ? -3.495 -2.303 -10.709 1.00 91.38 97 VAL A C 1
ATOM 770 O O . VAL A 1 97 ? -4.344 -2.261 -11.595 1.00 91.38 97 VAL A O 1
ATOM 773 N N . MET A 1 98 ? -3.426 -3.319 -9.842 1.00 90.56 98 MET A N 1
ATOM 774 C CA . MET A 1 98 ? -4.328 -4.480 -9.879 1.00 90.56 98 MET A CA 1
ATOM 775 C C . MET A 1 98 ? -5.806 -4.092 -9.740 1.00 90.56 98 MET A C 1
ATOM 777 O O . MET A 1 98 ? -6.667 -4.751 -10.315 1.00 90.56 98 MET A O 1
ATOM 781 N N . LYS A 1 99 ? -6.120 -3.026 -8.993 1.00 88.81 99 LYS A N 1
ATOM 782 C CA . LYS A 1 99 ? -7.488 -2.495 -8.871 1.00 88.81 99 LYS A CA 1
ATOM 783 C C . LYS A 1 99 ? -7.941 -1.620 -10.040 1.00 88.81 99 LYS A C 1
ATOM 785 O O . LYS A 1 99 ? -9.086 -1.174 -10.028 1.00 88.81 99 LYS A O 1
ATOM 790 N N . GLY A 1 100 ? -7.074 -1.332 -11.009 1.00 88.25 100 GLY A N 1
ATOM 791 C CA . GLY A 1 100 ? -7.378 -0.387 -12.085 1.00 88.25 100 GLY A CA 1
ATOM 792 C C . GLY A 1 100 ? -7.495 1.062 -11.598 1.00 88.25 100 GLY A C 1
ATOM 793 O O . GLY A 1 100 ? -8.207 1.865 -12.198 1.00 88.25 100 GLY A O 1
ATOM 794 N N . LEU A 1 101 ? -6.833 1.411 -10.490 1.00 88.75 101 LEU A N 1
ATOM 795 C CA . LEU A 1 101 ? -6.771 2.794 -10.022 1.00 88.75 101 LEU A CA 1
ATOM 796 C C . LEU A 1 101 ? -5.761 3.586 -10.855 1.00 88.75 101 LEU A C 1
ATOM 798 O O . LEU A 1 101 ? -4.761 3.056 -11.335 1.00 88.75 101 LEU A O 1
ATOM 802 N N . THR A 1 102 ? -5.980 4.894 -10.980 1.00 91.56 102 THR A N 1
ATOM 803 C CA . THR A 1 102 ? -4.982 5.776 -11.593 1.00 91.56 102 THR A CA 1
ATOM 804 C C . THR A 1 102 ? -3.722 5.810 -10.730 1.00 91.56 102 THR A C 1
ATOM 806 O O . THR A 1 102 ? -3.787 6.180 -9.560 1.00 91.56 102 THR A O 1
ATOM 809 N N . VAL A 1 103 ? -2.572 5.492 -11.319 1.00 92.06 103 VAL A N 1
ATOM 810 C CA . VAL A 1 103 ? -1.257 5.600 -10.681 1.00 92.06 103 VAL A CA 1
ATOM 811 C C . VAL A 1 103 ? -0.395 6.526 -11.528 1.00 92.06 103 VAL A C 1
ATOM 813 O O . VAL A 1 103 ? -0.252 6.326 -12.730 1.00 92.06 103 VAL A O 1
ATOM 816 N N . ARG A 1 104 ? 0.158 7.573 -10.917 1.00 91.06 104 ARG A N 1
ATOM 817 C CA . ARG A 1 104 ? 1.050 8.539 -11.572 1.00 91.06 104 ARG A CA 1
ATOM 818 C C . ARG A 1 104 ? 2.360 8.606 -10.811 1.00 91.06 104 ARG A C 1
ATOM 820 O O . ARG A 1 104 ? 2.377 8.414 -9.599 1.00 91.06 104 ARG A O 1
ATOM 827 N N . ARG A 1 105 ? 3.459 8.915 -11.491 1.00 89.31 105 ARG A N 1
ATOM 828 C CA . ARG A 1 105 ? 4.736 9.168 -10.815 1.00 89.31 105 ARG A CA 1
ATOM 829 C C . ARG A 1 105 ? 4.587 10.338 -9.836 1.00 89.31 105 ARG A C 1
ATOM 831 O O . ARG A 1 105 ? 3.844 11.279 -10.115 1.00 89.31 105 ARG A O 1
ATOM 838 N N . SER A 1 106 ? 5.267 10.269 -8.693 1.00 87.69 106 SER A N 1
ATOM 839 C CA . SER A 1 106 ? 5.384 11.420 -7.793 1.00 87.69 106 SER A CA 1
ATOM 840 C C . SER A 1 106 ? 6.031 12.610 -8.517 1.00 87.69 106 SER A C 1
ATOM 842 O O . SER A 1 106 ? 6.857 12.428 -9.412 1.00 87.69 106 SER A O 1
ATOM 844 N N . GLU A 1 107 ? 5.667 13.830 -8.119 1.00 82.62 107 GLU A N 1
ATOM 845 C CA . GLU A 1 107 ? 6.225 15.077 -8.672 1.00 82.62 107 GLU A CA 1
ATOM 846 C C . GLU A 1 107 ? 7.737 15.197 -8.402 1.00 82.62 107 GLU A C 1
ATOM 848 O O . GLU A 1 107 ? 8.472 15.861 -9.133 1.00 82.62 107 GLU A O 1
ATOM 853 N N . PHE A 1 108 ? 8.235 14.495 -7.382 1.00 84.69 108 PHE A N 1
ATOM 854 C CA . PHE A 1 108 ? 9.656 14.409 -7.080 1.00 84.69 108 PHE A CA 1
ATOM 855 C C . PHE A 1 108 ? 10.345 13.409 -8.019 1.00 84.69 108 PHE A C 1
ATOM 857 O O . PHE A 1 108 ? 10.188 12.196 -7.880 1.00 84.69 108 PHE A O 1
ATOM 864 N N . LYS A 1 109 ? 11.166 13.922 -8.947 1.00 79.00 109 LYS A N 1
ATOM 865 C CA . LYS A 1 109 ? 11.816 13.167 -10.040 1.00 79.00 109 LYS A CA 1
ATOM 866 C C . LYS A 1 109 ? 12.466 11.840 -9.616 1.00 79.00 109 LYS A C 1
ATOM 868 O O . LYS A 1 109 ? 12.369 10.863 -10.355 1.00 79.00 109 LYS A O 1
ATOM 873 N N . TYR A 1 110 ? 13.103 11.783 -8.448 1.00 84.44 110 TYR A N 1
ATOM 874 C CA . TYR A 1 110 ? 13.815 10.592 -7.957 1.00 84.44 110 TYR A CA 1
ATOM 875 C C . TYR A 1 110 ? 13.102 9.872 -6.810 1.00 84.44 110 TYR A C 1
ATOM 877 O O . TYR A 1 110 ? 13.675 8.979 -6.192 1.00 84.44 110 TYR A O 1
ATOM 885 N N . SER A 1 111 ? 11.864 10.256 -6.505 1.00 86.81 111 SER A N 1
ATOM 886 C CA . SER A 1 111 ? 11.096 9.574 -5.475 1.00 86.81 111 SER A CA 1
ATOM 887 C C . SER A 1 111 ? 10.633 8.203 -5.977 1.00 86.81 111 SER A C 1
ATOM 889 O O . SER A 1 111 ? 10.115 8.112 -7.093 1.00 86.81 111 SER A O 1
ATOM 891 N N . PRO A 1 112 ? 10.755 7.144 -5.157 1.00 88.69 112 PRO A N 1
ATOM 892 C CA . PRO A 1 112 ? 10.164 5.843 -5.456 1.00 88.69 112 PRO A CA 1
ATOM 893 C C . PRO A 1 112 ? 8.637 5.832 -5.256 1.00 88.69 112 PRO A C 1
ATOM 895 O O . PRO A 1 112 ? 8.007 4.783 -5.381 1.00 88.69 112 PRO A O 1
ATOM 898 N N . ASN A 1 113 ? 8.035 6.966 -4.887 1.00 94.50 113 ASN A N 1
ATOM 899 C CA . ASN A 1 113 ? 6.609 7.069 -4.607 1.00 94.50 113 ASN A CA 1
ATOM 900 C C . ASN A 1 113 ? 5.788 7.303 -5.879 1.00 94.50 113 ASN A C 1
ATOM 902 O O . ASN A 1 113 ? 6.258 7.849 -6.883 1.00 94.50 113 ASN A O 1
ATOM 906 N N . ALA A 1 114 ? 4.506 6.972 -5.780 1.00 93.62 114 ALA A N 1
ATOM 907 C CA . ALA A 1 114 ? 3.503 7.265 -6.787 1.00 93.62 114 ALA A CA 1
ATOM 908 C C . ALA A 1 114 ? 2.315 8.016 -6.175 1.00 93.62 114 ALA A C 1
ATOM 910 O O . ALA A 1 114 ? 1.976 7.838 -5.007 1.00 93.62 114 ALA A O 1
ATOM 911 N N . MET A 1 115 ? 1.653 8.827 -6.990 1.00 95.25 115 MET A N 1
ATOM 912 C CA . MET A 1 115 ? 0.357 9.416 -6.687 1.00 95.25 115 MET A CA 1
ATOM 913 C C . MET A 1 115 ? -0.745 8.454 -7.127 1.00 95.25 115 MET A C 1
ATOM 915 O O . MET A 1 115 ? -0.867 8.141 -8.311 1.00 95.25 115 MET A O 1
ATOM 919 N N . ILE A 1 116 ? -1.563 8.007 -6.179 1.00 95.50 116 ILE A N 1
ATOM 920 C CA . ILE A 1 116 ? -2.653 7.054 -6.400 1.00 95.50 116 ILE A CA 1
ATOM 921 C C . ILE A 1 116 ? -3.985 7.809 -6.378 1.00 95.50 116 ILE A C 1
ATOM 923 O O . ILE A 1 116 ? -4.283 8.529 -5.425 1.00 95.50 116 ILE A O 1
ATOM 927 N N . GLY A 1 117 ? -4.789 7.659 -7.431 1.00 94.88 117 GLY A N 1
ATOM 928 C CA . GLY A 1 117 ? -6.065 8.344 -7.660 1.00 94.88 117 GLY A CA 1
ATOM 929 C C . GLY A 1 117 ? -7.192 7.861 -6.751 1.00 94.88 117 GLY A C 1
ATOM 930 O O . GLY A 1 117 ? -8.191 7.321 -7.221 1.00 94.88 117 GLY A O 1
ATOM 931 N N . VAL A 1 118 ? -7.034 8.054 -5.443 1.00 96.12 118 VAL A N 1
ATOM 932 C CA . VAL A 1 118 ? -8.012 7.686 -4.419 1.00 96.12 118 VAL A CA 1
ATOM 933 C C . VAL A 1 118 ? -8.252 8.818 -3.430 1.00 96.12 118 VAL A C 1
ATOM 935 O O . VAL A 1 118 ? -7.399 9.671 -3.191 1.00 9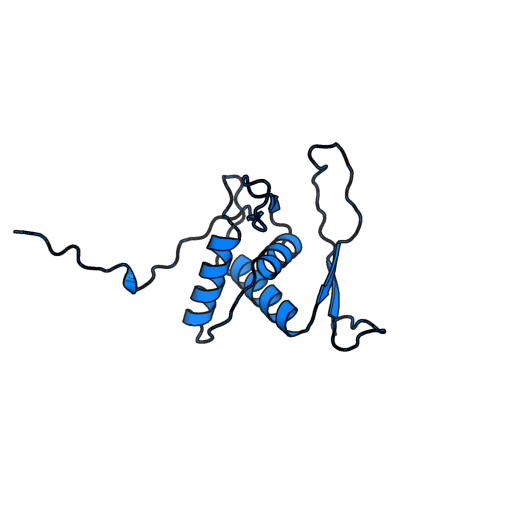6.12 118 VAL A O 1
ATOM 938 N N . SER A 1 119 ? -9.433 8.795 -2.832 1.00 93.50 119 SER A N 1
ATOM 939 C CA . SER A 1 119 ? -9.775 9.507 -1.614 1.00 93.50 119 SER A CA 1
ATOM 940 C C . SER A 1 119 ? -9.973 8.485 -0.502 1.00 93.50 119 SER A C 1
ATOM 942 O O . SER A 1 119 ? -10.612 7.455 -0.698 1.00 93.50 119 SER A O 1
ATOM 944 N N . VAL A 1 120 ? -9.426 8.787 0.666 1.00 91.31 120 VAL A N 1
ATOM 945 C CA . VAL A 1 120 ? -9.541 7.986 1.887 1.00 91.31 120 VAL A CA 1
ATOM 946 C C . VAL A 1 120 ? -9.853 8.940 3.020 1.00 91.31 120 VAL A C 1
ATOM 948 O O . VAL A 1 120 ? -9.329 10.061 3.057 1.00 91.31 120 VAL A O 1
ATOM 951 N N . ARG A 1 121 ? -10.716 8.502 3.933 1.00 87.06 121 ARG A N 1
ATOM 952 C CA . ARG A 1 121 ? -10.952 9.216 5.183 1.00 87.06 121 ARG A CA 1
ATOM 953 C C . ARG A 1 121 ? -9.767 8.916 6.106 1.00 87.06 121 ARG A C 1
ATOM 955 O O . ARG A 1 121 ? -9.567 7.745 6.408 1.00 87.06 121 ARG A O 1
ATOM 962 N N . PRO A 1 122 ? -8.985 9.921 6.543 1.00 79.38 122 PRO A N 1
ATOM 963 C CA . PRO A 1 122 ? -7.870 9.675 7.451 1.00 79.38 122 PRO A CA 1
ATOM 964 C C . PRO A 1 122 ? -8.371 8.994 8.720 1.00 79.38 122 PRO A C 1
ATOM 966 O O . PRO A 1 122 ? -9.353 9.459 9.316 1.00 79.38 122 PRO A O 1
ATOM 969 N N . GLN A 1 123 ? -7.711 7.916 9.131 1.00 80.31 123 GLN A N 1
ATOM 970 C CA . GLN A 1 123 ? -8.062 7.271 10.386 1.00 80.31 123 GLN A CA 1
ATOM 971 C C . GLN A 1 123 ? -7.512 8.110 11.551 1.00 80.31 123 GLN A C 1
ATOM 973 O O . GLN A 1 123 ? -6.387 8.613 11.515 1.00 80.31 123 GLN A O 1
ATOM 978 N N . GLN A 1 124 ? -8.325 8.327 12.588 1.00 75.38 124 GLN A N 1
ATOM 979 C CA . GLN A 1 124 ? -7.893 9.097 13.755 1.00 75.38 124 GLN A CA 1
ATOM 980 C C . GLN A 1 124 ? -6.891 8.268 14.562 1.00 75.38 124 GLN A C 1
ATOM 982 O O . GLN A 1 124 ? -7.257 7.252 15.146 1.00 75.38 124 GLN A O 1
ATOM 987 N N . ARG A 1 125 ? -5.631 8.712 14.616 1.00 73.50 125 ARG A N 1
ATOM 988 C CA . ARG A 1 125 ? -4.625 8.104 15.494 1.00 73.50 125 ARG A CA 1
ATOM 989 C C . ARG A 1 125 ? -4.837 8.605 16.931 1.00 73.50 125 ARG A C 1
ATOM 991 O O . ARG A 1 125 ? -4.839 9.826 17.127 1.00 73.50 125 ARG A O 1
ATOM 998 N N . PRO A 1 126 ? -4.945 7.719 17.941 1.00 64.50 126 PRO A N 1
ATOM 999 C CA . PRO A 1 126 ? -5.186 8.097 19.337 1.00 64.50 126 PRO A CA 1
ATOM 1000 C C . PRO A 1 126 ? -4.190 9.133 19.883 1.00 64.50 126 PRO A C 1
ATOM 1002 O O . PRO A 1 126 ? -4.528 9.962 20.722 1.00 64.50 126 PRO A O 1
ATOM 1005 N N . SER A 1 127 ? -2.960 9.147 19.363 1.00 58.62 127 SER A N 1
ATOM 1006 C CA . SER A 1 127 ? -1.875 10.013 19.831 1.00 58.62 127 SER A CA 1
ATOM 1007 C C . SER A 1 127 ? -1.945 11.476 19.368 1.00 58.62 127 SER A C 1
ATOM 1009 O O . SER A 1 127 ? -1.143 12.288 19.833 1.00 58.62 127 SER A O 1
ATOM 1011 N N . GLN A 1 128 ? -2.900 11.859 18.508 1.00 54.94 128 GLN A N 1
ATOM 1012 C CA . GLN A 1 128 ? -3.110 13.270 18.142 1.00 54.94 128 GLN A CA 1
ATOM 1013 C C . GLN A 1 128 ? -4.108 14.018 19.038 1.00 54.94 128 GLN A C 1
ATOM 1015 O O . GLN A 1 128 ? -4.219 15.239 18.928 1.00 54.94 128 GLN A O 1
ATOM 1020 N N . GLN A 1 129 ? -4.741 13.361 20.017 1.00 53.78 129 GLN A N 1
ATOM 1021 C CA . GLN A 1 129 ? -5.408 14.051 21.132 1.00 53.78 129 GLN A CA 1
ATOM 1022 C C . GLN A 1 129 ? -4.383 14.555 22.168 1.00 53.78 129 GLN A C 1
ATOM 1024 O O . GLN A 1 129 ? -4.517 14.364 23.373 1.00 53.78 129 GLN A O 1
ATOM 1029 N N . ARG A 1 130 ? -3.313 15.220 21.717 1.00 50.72 130 ARG A N 1
ATOM 1030 C CA . ARG A 1 130 ? -2.344 15.859 22.611 1.00 50.72 130 ARG A CA 1
ATOM 1031 C C . ARG A 1 130 ? -2.869 17.246 22.987 1.00 50.72 130 ARG A C 1
ATOM 1033 O O . ARG A 1 130 ? -2.659 18.215 22.271 1.00 50.72 130 ARG A O 1
ATOM 1040 N N . ASN A 1 131 ? -3.584 17.299 24.112 1.00 54.50 131 ASN A N 1
ATOM 1041 C CA . ASN A 1 131 ? -3.810 18.464 24.975 1.00 54.50 131 ASN A CA 1
ATOM 1042 C C . ASN A 1 131 ? -3.952 19.832 24.279 1.00 54.50 131 ASN A C 1
ATOM 1044 O O . ASN A 1 131 ? -3.063 20.677 24.370 1.00 54.50 131 ASN A O 1
ATOM 1048 N N . LYS A 1 132 ? -5.146 20.136 23.761 1.00 51.84 132 LYS A N 1
ATOM 1049 C CA . LYS A 1 132 ? -5.649 21.520 23.802 1.00 51.84 132 LYS A CA 1
ATOM 1050 C C . LYS A 1 132 ? -6.124 21.822 25.230 1.00 51.84 132 LYS A C 1
ATOM 1052 O O . LYS A 1 132 ? -7.314 21.992 25.464 1.00 51.84 132 LYS A O 1
ATOM 1057 N N . ARG A 1 133 ? -5.215 21.812 26.214 1.00 53.06 133 ARG A N 1
ATOM 1058 C CA . ARG A 1 133 ? -5.523 22.396 27.526 1.00 53.06 133 ARG A CA 1
ATOM 1059 C C . ARG A 1 133 ? -5.538 23.905 27.324 1.00 53.06 133 ARG A C 1
ATOM 1061 O O . ARG A 1 133 ? -4.498 24.519 27.102 1.00 53.06 133 ARG A O 1
ATOM 1068 N N . THR A 1 134 ? -6.744 24.451 27.308 1.00 56.75 134 THR A N 1
ATOM 1069 C CA . THR A 1 134 ? -7.056 25.871 27.428 1.00 56.75 134 THR A CA 1
ATOM 1070 C C . THR A 1 134 ? -6.197 26.495 28.525 1.00 56.75 134 THR A C 1
ATOM 1072 O O . THR A 1 134 ? -6.304 26.111 29.688 1.00 56.75 134 THR A O 1
ATOM 1075 N N . ARG A 1 135 ? -5.326 27.437 28.147 1.00 52.34 135 ARG A N 1
ATOM 1076 C CA . ARG A 1 135 ? -4.821 28.448 29.077 1.00 52.34 135 ARG A CA 1
ATOM 1077 C C . ARG A 1 135 ? -6.007 29.363 29.390 1.00 52.34 135 ARG A C 1
ATOM 1079 O O . ARG A 1 135 ? -6.414 30.123 28.516 1.00 52.34 135 ARG A O 1
ATOM 1086 N N . THR A 1 136 ? -6.606 29.169 30.560 1.00 71.12 136 THR A N 1
ATOM 1087 C CA . THR A 1 136 ? -7.453 30.158 31.244 1.00 71.12 136 THR A CA 1
ATOM 1088 C C . THR A 1 136 ? -6.591 31.255 31.834 1.00 71.12 136 THR A C 1
ATOM 1090 O O . THR A 1 136 ? -5.497 30.895 32.331 1.00 71.12 136 THR A O 1
#

Sequence (136 aa):
MLPVNPKHPDLIDLRVHGYCTGIDAEGIPDRGPLVITADARFWEQVMLAFRYLGDEAKPSKGKGRDSYWLKHEVEYWTEQLGGRHYIPNGALIVAAVMKGLTVRRSEFKYSPNAMIGVSVRPQQRPSQQRNKRTRT

Organism: NCBI:txid76731

Foldseek 3Di:
DFDADPVHNQKTWDFQPQPPVDQPPVRDPDPPTDTDIDGPLLVVLLVLLLVCCVPFKDFAPDFADKLVVSQVQSQVVCVVVVDRDHHDSVSNQNSLSSVNWDWAPDPPPPDPIIGTRIDGDRDDDPVVPPDPPDPD